Protein AF-A0A7X8LJN1-F1 (afdb_monomer_lite)

pLDDT: mean 85.47, std 8.89, range [54.0, 94.19]

Structure (mmCIF, N/CA/C/O backbone):
data_AF-A0A7X8LJN1-F1
#
_entry.id   AF-A0A7X8LJN1-F1
#
loop_
_atom_site.group_PDB
_atom_site.id
_atom_site.type_symbol
_atom_site.label_atom_id
_atom_site.label_alt_id
_atom_site.label_comp_id
_atom_site.label_asym_id
_atom_site.label_entity_id
_atom_site.label_seq_id
_atom_site.pdbx_PDB_ins_code
_atom_site.Cartn_x
_atom_site.Cartn_y
_atom_site.Cartn_z
_atom_site.occupancy
_atom_site.B_iso_or_equiv
_atom_site.auth_seq_id
_atom_site.auth_comp_id
_atom_site.auth_asym_id
_atom_site.auth_atom_id
_atom_site.pdbx_PDB_model_num
ATOM 1 N N . MET A 1 1 ? -1.685 13.925 0.145 1.00 64.50 1 MET A N 1
ATOM 2 C CA . MET A 1 1 ? -1.901 12.460 0.191 1.00 64.50 1 MET A CA 1
ATOM 3 C C . MET A 1 1 ? -3.338 12.077 0.527 1.00 64.50 1 MET A C 1
ATOM 5 O O . MET A 1 1 ? -3.711 10.941 0.264 1.00 64.50 1 MET A O 1
ATOM 9 N N . ASP A 1 2 ? -4.158 12.986 1.060 1.00 82.69 2 ASP A N 1
ATOM 10 C CA . ASP A 1 2 ? -5.527 12.642 1.474 1.00 82.69 2 ASP A CA 1
ATOM 11 C C . ASP A 1 2 ? -6.454 12.350 0.294 1.00 82.69 2 ASP A C 1
ATOM 13 O O . ASP A 1 2 ? -7.210 11.388 0.350 1.00 82.69 2 ASP A O 1
ATOM 17 N N . LEU A 1 3 ? -6.305 13.070 -0.824 1.00 91.00 3 LEU A N 1
ATOM 18 C CA . LEU A 1 3 ? -7.074 12.799 -2.043 1.00 91.00 3 LEU A CA 1
ATOM 19 C C . LEU A 1 3 ? -6.851 11.373 -2.573 1.00 91.00 3 LEU A C 1
ATOM 21 O O . LEU A 1 3 ? -7.806 10.689 -2.910 1.00 91.00 3 LEU A O 1
ATOM 25 N N . LEU A 1 4 ? -5.600 10.899 -2.617 1.00 89.12 4 LEU A N 1
ATOM 26 C CA . LEU A 1 4 ? -5.281 9.552 -3.110 1.00 89.12 4 LEU A CA 1
ATOM 27 C C . LEU A 1 4 ? -5.763 8.448 -2.158 1.00 89.12 4 LEU A C 1
ATOM 29 O O . LEU A 1 4 ? -6.070 7.3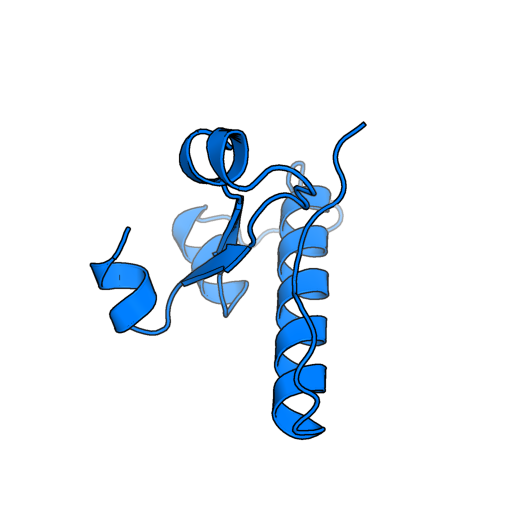46 -2.606 1.00 89.12 4 LEU A O 1
ATOM 33 N N . GLN A 1 5 ? -5.836 8.734 -0.856 1.00 88.69 5 GLN A N 1
ATOM 34 C CA . GLN A 1 5 ? -6.441 7.820 0.115 1.00 88.69 5 GLN A CA 1
ATOM 35 C C . GLN A 1 5 ? -7.962 7.771 -0.047 1.00 88.69 5 GLN A C 1
ATOM 37 O O . GLN A 1 5 ? -8.535 6.687 -0.079 1.00 88.69 5 GLN A O 1
ATOM 42 N N . GLN A 1 6 ? -8.609 8.928 -0.213 1.00 90.38 6 GLN A N 1
ATOM 43 C CA . GLN A 1 6 ? -10.051 9.026 -0.470 1.00 90.38 6 GLN A CA 1
ATOM 44 C C . GLN A 1 6 ? -10.450 8.417 -1.819 1.00 90.38 6 GLN A C 1
ATOM 46 O O . GLN A 1 6 ? -11.533 7.860 -1.944 1.00 90.38 6 GLN A O 1
ATOM 51 N N . ALA A 1 7 ? -9.563 8.480 -2.812 1.00 92.88 7 ALA A N 1
ATOM 52 C CA . ALA A 1 7 ? -9.739 7.848 -4.115 1.00 92.88 7 ALA A CA 1
ATOM 53 C C . ALA A 1 7 ? -9.425 6.341 -4.115 1.00 92.88 7 ALA A C 1
ATOM 55 O O . ALA A 1 7 ? -9.444 5.729 -5.178 1.00 92.88 7 ALA A O 1
ATOM 56 N N . PHE A 1 8 ? -9.116 5.741 -2.958 1.00 89.62 8 PHE A N 1
ATOM 57 C CA . PHE A 1 8 ? -8.763 4.322 -2.837 1.00 89.62 8 PHE A CA 1
ATOM 58 C C . PHE A 1 8 ? -7.596 3.913 -3.752 1.00 89.62 8 PHE A C 1
ATOM 60 O O . PHE A 1 8 ? -7.592 2.835 -4.341 1.00 89.62 8 PHE A O 1
ATOM 67 N N . ILE A 1 9 ? -6.576 4.770 -3.857 1.00 91.44 9 ILE A N 1
ATOM 68 C CA . ILE A 1 9 ? -5.348 4.482 -4.615 1.00 91.44 9 ILE A CA 1
ATOM 69 C C . ILE A 1 9 ? -4.237 4.026 -3.666 1.00 91.44 9 ILE A C 1
ATOM 71 O O . ILE A 1 9 ? -3.541 3.043 -3.933 1.00 91.44 9 ILE A O 1
ATOM 75 N N . ILE A 1 10 ? -4.083 4.726 -2.541 1.00 93.12 10 ILE A N 1
ATOM 76 C CA . ILE A 1 10 ? -3.070 4.427 -1.524 1.00 93.12 10 ILE A CA 1
ATOM 77 C C . ILE A 1 10 ? -3.703 4.257 -0.150 1.00 93.12 10 ILE A C 1
ATOM 79 O O . ILE A 1 10 ? -4.779 4.782 0.128 1.00 93.12 10 ILE A O 1
ATOM 83 N N . PHE A 1 11 ? -2.986 3.593 0.746 1.00 91.19 11 PHE A N 1
ATOM 84 C CA . PHE A 1 11 ? -3.327 3.538 2.157 1.00 91.19 11 PHE A CA 1
ATOM 85 C C . PHE A 1 11 ? -2.115 3.794 3.046 1.00 91.19 11 PHE A C 1
ATOM 87 O O . PHE A 1 11 ? -0.971 3.522 2.683 1.00 91.19 11 PHE A O 1
ATOM 94 N N . LYS A 1 12 ? -2.392 4.341 4.228 1.00 90.69 12 LYS A N 1
ATOM 95 C CA . LYS A 1 12 ? -1.400 4.691 5.240 1.00 90.69 12 LYS A CA 1
ATOM 96 C C . LYS A 1 12 ? -1.199 3.534 6.218 1.00 90.69 12 LYS A C 1
ATOM 98 O O . LYS A 1 12 ? -2.173 2.960 6.700 1.00 90.69 12 LYS A O 1
ATOM 103 N N . VAL A 1 13 ? 0.055 3.252 6.555 1.00 89.19 13 VAL A N 1
ATOM 104 C CA . VAL A 1 13 ? 0.460 2.372 7.658 1.00 89.19 13 VAL A CA 1
ATOM 105 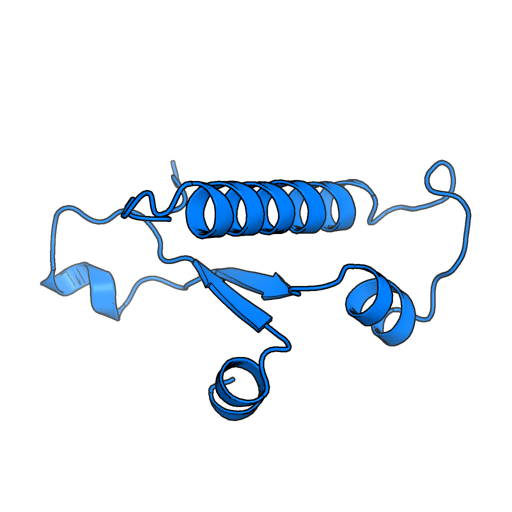C C . VAL A 1 13 ? 1.312 3.196 8.617 1.00 89.19 13 VAL A C 1
ATOM 107 O O . VAL A 1 13 ? 2.352 3.750 8.245 1.00 89.19 13 VAL A O 1
ATOM 110 N N . SER A 1 14 ? 0.842 3.332 9.852 1.00 85.88 14 SER A N 1
ATOM 111 C CA . SER A 1 14 ? 1.531 4.065 10.914 1.00 85.88 14 SER A CA 1
ATOM 112 C C . SER A 1 14 ? 2.612 3.214 11.573 1.00 85.88 14 SER A C 1
ATOM 114 O O . SER A 1 14 ? 2.553 1.986 11.594 1.00 85.88 14 SER A O 1
ATOM 116 N N . GLY A 1 15 ? 3.626 3.872 12.128 1.00 83.12 15 GLY A N 1
ATOM 117 C CA . GLY A 1 15 ? 4.606 3.184 12.959 1.00 83.12 15 GLY A CA 1
ATOM 118 C C . GLY A 1 15 ? 3.992 2.839 14.306 1.00 83.12 15 GLY A C 1
ATOM 119 O O . GLY A 1 15 ? 3.291 3.666 14.891 1.00 83.12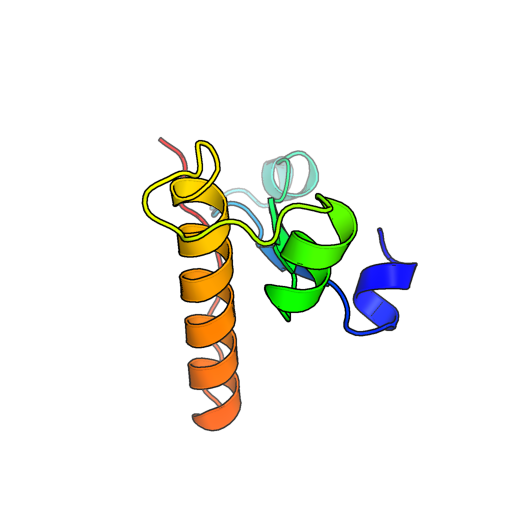 15 GLY A O 1
ATOM 120 N N . PHE A 1 16 ? 4.290 1.654 14.836 1.00 81.81 16 PHE A N 1
ATOM 121 C CA . PHE A 1 16 ? 3.827 1.293 16.171 1.00 81.81 16 PHE A CA 1
ATOM 122 C C . PHE A 1 16 ? 4.373 2.292 17.212 1.00 81.81 16 PHE A C 1
ATOM 124 O O . PHE A 1 16 ? 5.567 2.618 17.252 1.00 81.81 16 PHE A O 1
ATOM 131 N N . SER A 1 17 ? 3.493 2.829 18.058 1.00 74.25 17 SER A N 1
ATOM 132 C CA . SER A 1 17 ? 3.859 3.734 19.147 1.00 74.25 17 SER A CA 1
ATOM 133 C C . SER A 1 17 ? 3.077 3.383 20.402 1.00 74.25 17 SER A C 1
ATOM 135 O O . SER A 1 17 ? 1.866 3.233 20.352 1.00 74.25 17 SER A O 1
ATOM 137 N N . ARG A 1 18 ? 3.768 3.292 21.543 1.00 74.94 18 ARG A N 1
ATOM 138 C CA . ARG A 1 18 ? 3.116 3.197 22.861 1.00 74.94 18 ARG A CA 1
ATOM 139 C C . ARG A 1 18 ? 2.857 4.569 23.491 1.00 74.94 18 ARG A C 1
ATOM 141 O O . ARG A 1 18 ? 2.110 4.662 24.454 1.00 74.94 18 ARG A O 1
ATOM 148 N N . ASN A 1 19 ? 3.479 5.628 22.964 1.00 77.50 19 ASN A N 1
ATOM 149 C CA . ASN A 1 19 ? 3.307 7.000 23.435 1.00 77.50 19 ASN A CA 1
ATOM 150 C C . ASN A 1 19 ? 2.569 7.824 22.369 1.00 77.50 19 ASN A C 1
ATOM 152 O O . ASN A 1 19 ? 3.133 8.108 21.306 1.00 77.50 19 ASN A O 1
ATOM 156 N N . LEU A 1 20 ? 1.332 8.215 22.685 1.00 70.44 20 LEU A N 1
ATOM 157 C CA . LEU A 1 20 ? 0.433 9.005 21.832 1.00 70.44 20 LEU A CA 1
ATOM 158 C C . LEU A 1 20 ? 1.036 10.363 21.437 1.00 70.44 20 LEU A C 1
ATOM 160 O O . LEU A 1 20 ? 0.832 10.835 20.322 1.00 70.44 20 LEU A O 1
ATOM 164 N N . ARG A 1 21 ? 1.847 10.982 22.310 1.00 68.75 21 ARG A N 1
ATOM 165 C CA . ARG A 1 21 ? 2.457 12.298 22.038 1.00 68.75 21 ARG A CA 1
ATOM 166 C C . ARG A 1 21 ? 3.500 12.243 20.912 1.00 68.75 21 ARG A C 1
ATOM 168 O O . ARG A 1 21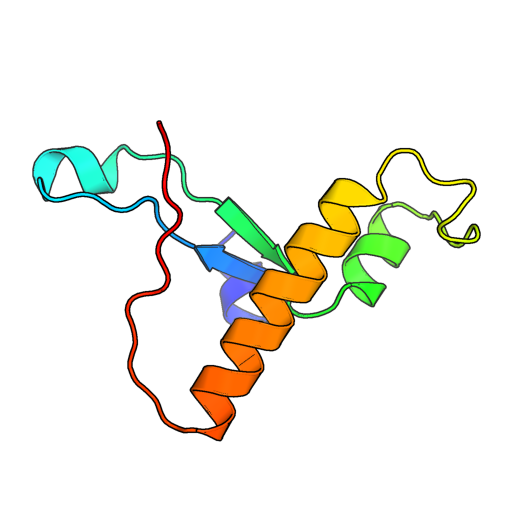 ? 3.738 13.247 20.253 1.00 68.75 21 ARG A O 1
ATOM 175 N N . ILE A 1 22 ? 4.107 11.077 20.684 1.00 68.50 22 ILE A N 1
ATOM 176 C CA . ILE A 1 22 ? 5.130 10.858 19.645 1.00 68.50 22 ILE A CA 1
ATOM 177 C C . ILE A 1 22 ? 4.502 10.244 18.382 1.00 68.50 22 ILE A C 1
ATOM 179 O O . ILE A 1 22 ? 5.095 10.252 17.310 1.00 68.50 22 ILE A O 1
ATOM 183 N N . GLU A 1 23 ? 3.285 9.712 18.478 1.00 66.25 23 GLU A N 1
ATOM 184 C CA . GLU A 1 23 ? 2.600 9.079 17.351 1.00 66.25 23 GLU A CA 1
ATOM 185 C C . GLU A 1 23 ? 2.317 10.065 16.209 1.00 66.25 23 GLU A C 1
ATOM 187 O O . GLU A 1 23 ? 2.526 9.733 15.045 1.00 66.25 23 GLU A O 1
ATOM 192 N N . VAL A 1 24 ? 1.952 11.306 16.544 1.00 62.06 24 VAL A N 1
ATOM 193 C CA . VAL A 1 24 ? 1.634 12.364 15.568 1.00 62.06 24 VAL A CA 1
ATOM 194 C C . VAL A 1 24 ? 2.870 12.823 14.780 1.00 62.06 24 VAL A C 1
ATOM 196 O O . VAL A 1 24 ? 2.752 13.215 13.622 1.00 62.06 24 VAL A O 1
ATOM 199 N N . THR A 1 25 ? 4.067 12.746 15.368 1.00 62.44 25 THR A N 1
ATOM 200 C CA . THR A 1 25 ? 5.329 13.155 14.725 1.00 62.44 25 THR A CA 1
ATOM 201 C C . THR A 1 25 ? 6.021 12.029 13.954 1.00 62.44 25 THR A C 1
ATOM 203 O O . THR A 1 25 ? 7.004 12.280 13.255 1.00 62.44 25 THR A O 1
ATOM 206 N N . LYS A 1 26 ? 5.530 10.785 14.030 1.00 68.31 26 LYS A N 1
ATOM 207 C CA . LYS A 1 26 ? 6.135 9.645 13.327 1.00 68.31 26 LYS A CA 1
ATOM 208 C C . LYS A 1 26 ? 5.766 9.639 11.840 1.00 68.31 26 LYS A C 1
ATOM 210 O O . LYS A 1 26 ? 4.592 9.592 11.469 1.00 68.31 26 LYS A O 1
ATOM 215 N N . MET A 1 27 ? 6.786 9.603 10.973 1.00 76.25 27 MET A N 1
ATOM 216 C CA . MET A 1 27 ? 6.586 9.412 9.532 1.00 76.25 27 MET A CA 1
ATOM 217 C C . MET A 1 27 ? 5.853 8.098 9.273 1.00 76.25 27 MET A C 1
ATOM 219 O O . MET A 1 27 ? 6.294 7.033 9.704 1.00 76.25 27 MET A O 1
ATOM 223 N N . SER A 1 28 ? 4.743 8.185 8.552 1.00 84.19 28 SER A N 1
ATOM 224 C CA . SER A 1 28 ? 3.963 7.023 8.138 1.00 84.19 28 SER A CA 1
ATOM 225 C C . SER A 1 28 ? 4.423 6.522 6.777 1.00 84.19 28 SER A C 1
ATOM 227 O O . SER A 1 28 ? 4.916 7.301 5.960 1.00 84.19 28 SER A O 1
ATOM 229 N N . HIS A 1 29 ? 4.255 5.228 6.535 1.00 88.12 29 HIS A N 1
ATOM 230 C CA . HIS A 1 29 ? 4.491 4.626 5.229 1.00 88.12 29 HIS A CA 1
ATOM 231 C C . HIS A 1 29 ? 3.187 4.595 4.437 1.00 88.12 29 HIS A C 1
ATOM 233 O O . HIS A 1 29 ? 2.107 4.432 5.008 1.00 88.12 29 HIS A O 1
ATOM 239 N N . TYR A 1 30 ? 3.291 4.801 3.128 1.00 90.38 30 TYR A N 1
ATOM 240 C CA . TYR A 1 30 ? 2.159 4.761 2.210 1.00 90.38 30 TYR A CA 1
ATOM 241 C C . TYR A 1 30 ? 2.393 3.653 1.197 1.00 90.38 30 TYR A C 1
ATOM 243 O O . TYR A 1 30 ? 3.463 3.586 0.595 1.00 90.38 30 TYR A O 1
ATOM 251 N N . TYR A 1 31 ? 1.378 2.821 1.009 1.00 92.75 31 TYR A N 1
ATOM 252 C CA . TYR A 1 31 ? 1.397 1.698 0.081 1.00 92.75 31 TYR A CA 1
ATOM 253 C C . TYR A 1 31 ? 0.267 1.853 -0.932 1.00 92.75 31 TYR A C 1
ATOM 255 O O . TYR A 1 31 ? -0.792 2.401 -0.617 1.00 92.75 31 TYR A O 1
ATOM 263 N N . PHE A 1 32 ? 0.486 1.370 -2.148 1.00 94.06 32 PHE A N 1
ATOM 264 C CA . PHE A 1 32 ? -0.534 1.309 -3.187 1.00 94.06 32 PHE A CA 1
ATOM 265 C C . PHE A 1 32 ? -1.429 0.092 -2.982 1.00 94.06 32 PHE A C 1
ATOM 267 O O . PHE A 1 32 ? -0.945 -0.999 -2.678 1.00 94.06 32 PHE A O 1
ATOM 274 N N . LEU A 1 33 ? -2.731 0.264 -3.215 1.00 90.88 33 LEU A N 1
ATOM 275 C CA . LEU A 1 33 ? -3.688 -0.847 -3.206 1.00 90.88 33 LEU A CA 1
ATOM 276 C C . LEU A 1 33 ? -3.445 -1.836 -4.356 1.00 90.88 33 LEU A C 1
ATOM 278 O O . LEU A 1 33 ? -3.709 -3.034 -4.211 1.00 90.88 33 LEU A O 1
ATOM 282 N N . ASP A 1 34 ? -2.889 -1.343 -5.465 1.00 89.81 34 ASP A N 1
ATOM 283 C CA . ASP A 1 34 ? -2.509 -2.137 -6.626 1.00 89.81 34 ASP A CA 1
ATOM 284 C C . ASP A 1 34 ? -1.057 -1.852 -7.045 1.00 89.81 34 ASP A C 1
ATOM 286 O O . ASP A 1 34 ? -0.653 -0.705 -7.244 1.00 89.81 34 ASP A O 1
ATOM 290 N N . ASN A 1 35 ? -0.272 -2.916 -7.222 1.00 89.00 35 ASN A N 1
ATOM 291 C CA . ASN A 1 35 ? 1.085 -2.815 -7.756 1.00 89.00 35 ASN A CA 1
ATOM 292 C C . ASN A 1 35 ? 1.107 -2.424 -9.234 1.00 89.00 35 ASN A C 1
ATOM 294 O O . ASN A 1 35 ? 2.102 -1.864 -9.676 1.00 89.00 35 ASN A O 1
ATOM 298 N N . GLY A 1 36 ? 0.042 -2.684 -9.994 1.00 89.25 36 GLY A N 1
ATOM 299 C CA . GLY A 1 36 ? -0.079 -2.239 -11.380 1.00 89.25 36 GLY A CA 1
ATOM 300 C C . GLY A 1 36 ? 0.017 -0.719 -11.496 1.00 89.25 36 GLY A C 1
ATOM 301 O O . GLY A 1 36 ? 0.718 -0.214 -12.370 1.00 89.25 36 GLY A O 1
ATOM 302 N N . ILE A 1 37 ? -0.585 0.010 -10.549 1.00 90.62 37 ILE A N 1
ATOM 303 C CA . ILE A 1 37 ? -0.475 1.473 -10.464 1.00 90.62 37 ILE A CA 1
ATOM 304 C C . ILE A 1 37 ? 0.981 1.874 -10.209 1.00 90.62 37 ILE A C 1
ATOM 306 O O . ILE A 1 37 ? 1.504 2.745 -10.898 1.00 90.62 37 ILE A O 1
ATOM 310 N N . LEU A 1 38 ? 1.665 1.200 -9.281 1.00 88.25 38 LEU A N 1
ATOM 311 C CA . LEU A 1 38 ? 3.076 1.462 -8.991 1.00 88.25 38 LEU A CA 1
ATOM 312 C C . LEU A 1 38 ? 3.976 1.171 -10.206 1.00 88.25 38 LEU A C 1
ATOM 314 O O . LEU A 1 38 ? 4.798 2.007 -10.572 1.00 88.25 38 LEU A O 1
ATOM 318 N N . CYS A 1 39 ? 3.781 0.040 -10.889 1.00 88.69 39 CYS A N 1
ATOM 319 C CA . CYS A 1 39 ? 4.499 -0.296 -12.120 1.00 88.69 39 CYS A CA 1
ATOM 320 C C . CYS A 1 39 ? 4.247 0.728 -13.236 1.00 88.69 39 CYS A C 1
ATOM 322 O O . CYS A 1 39 ? 5.190 1.117 -13.927 1.00 88.69 39 CYS A O 1
ATOM 324 N N . SER A 1 40 ? 3.003 1.200 -13.379 1.00 90.31 40 SER A N 1
ATOM 325 C CA . SER A 1 40 ? 2.634 2.216 -1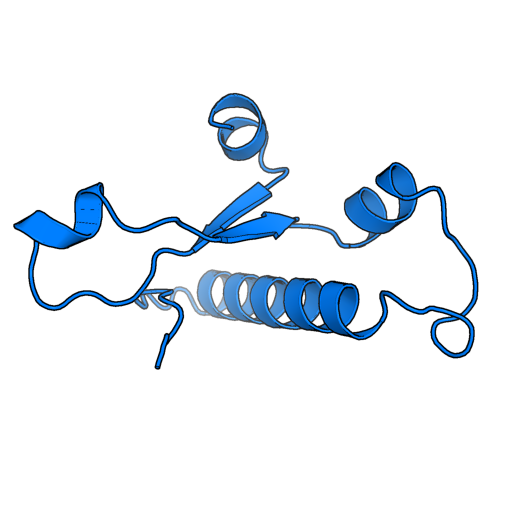4.367 1.00 90.31 40 SER A CA 1
ATOM 326 C C . SER A 1 40 ? 3.265 3.573 -14.068 1.00 90.31 40 SER A C 1
ATOM 328 O O . SER A 1 40 ? 3.709 4.244 -14.996 1.00 90.31 40 SER A O 1
ATOM 330 N N . LEU A 1 41 ? 3.331 3.974 -12.796 1.00 89.62 41 LEU A N 1
ATOM 331 C CA . LEU A 1 41 ? 3.977 5.220 -12.374 1.00 89.62 41 LEU A CA 1
ATOM 332 C C . LEU A 1 41 ? 5.497 5.173 -12.564 1.00 89.62 41 LEU A C 1
ATOM 334 O O . LEU A 1 41 ? 6.103 6.180 -12.916 1.00 89.62 41 LEU A O 1
ATOM 338 N N . LEU A 1 42 ? 6.108 4.004 -12.361 1.00 88.38 42 LEU A N 1
ATOM 339 C CA . LEU A 1 42 ? 7.544 3.787 -12.563 1.00 88.38 42 LEU A CA 1
ATOM 340 C C . LEU A 1 42 ? 7.921 3.554 -14.034 1.00 88.38 42 LEU A C 1
ATOM 342 O O . LEU A 1 42 ? 9.105 3.425 -14.337 1.00 88.38 42 LEU A O 1
ATOM 346 N N . TYR A 1 43 ? 6.931 3.463 -14.931 1.00 88.94 43 TYR A N 1
ATOM 347 C CA . TYR A 1 43 ? 7.093 3.135 -16.352 1.00 88.94 43 TYR A CA 1
ATOM 348 C C . TYR A 1 43 ? 7.991 1.910 -16.599 1.00 88.94 43 TYR A C 1
ATOM 350 O O . TYR A 1 43 ? 8.718 1.814 -17.587 1.00 88.94 43 TYR A O 1
ATOM 358 N N . ASN A 1 44 ? 7.961 0.958 -15.668 1.00 87.25 44 ASN A N 1
ATOM 359 C CA . ASN A 1 44 ? 8.827 -0.204 -15.688 1.00 87.25 44 ASN A CA 1
ATOM 360 C C . ASN A 1 44 ? 7.954 -1.457 -15.719 1.00 87.25 44 ASN A C 1
ATOM 362 O O . ASN A 1 44 ? 7.291 -1.787 -14.735 1.00 87.25 44 ASN A O 1
ATOM 366 N N . TYR A 1 45 ? 7.987 -2.159 -16.850 1.00 85.81 45 TYR A N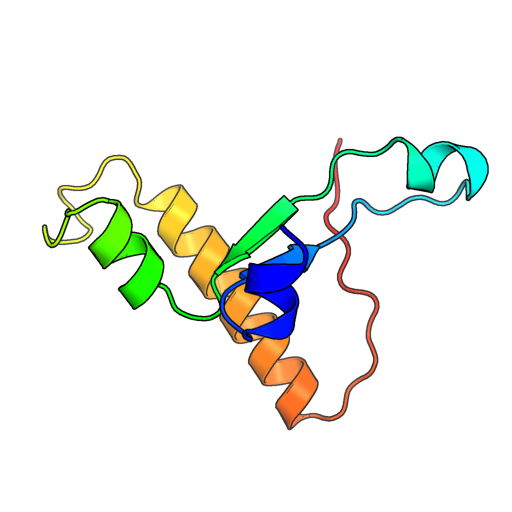 1
ATOM 367 C CA . TYR A 1 45 ? 7.265 -3.413 -17.101 1.00 85.81 45 TYR A CA 1
ATOM 368 C C . TYR A 1 45 ? 8.223 -4.583 -17.355 1.00 85.81 45 TYR A C 1
ATOM 370 O O . TYR A 1 45 ? 7.827 -5.626 -17.871 1.00 85.81 45 TYR A O 1
ATOM 378 N N . THR A 1 46 ? 9.501 -4.406 -17.013 1.00 89.31 46 THR A N 1
ATOM 379 C CA . THR A 1 46 ? 10.498 -5.473 -17.116 1.00 89.31 46 THR A CA 1
ATOM 380 C C . THR A 1 46 ? 10.172 -6.615 -16.159 1.00 89.31 46 THR A C 1
ATOM 382 O O . THR A 1 46 ? 9.491 -6.438 -15.140 1.00 89.31 46 THR A O 1
ATOM 385 N N . THR A 1 47 ? 10.663 -7.806 -16.496 1.00 87.56 47 THR A N 1
ATOM 386 C CA . THR A 1 47 ? 10.511 -8.994 -15.651 1.00 87.56 47 THR A CA 1
ATOM 387 C C . THR A 1 47 ? 11.152 -8.777 -14.281 1.00 87.56 47 THR A C 1
ATOM 389 O O . THR A 1 47 ? 12.179 -8.113 -14.174 1.00 87.56 47 THR A O 1
ATOM 392 N N . LEU A 1 48 ? 10.580 -9.363 -13.222 1.00 86.31 48 LEU A N 1
ATOM 393 C CA . LEU A 1 48 ? 11.021 -9.132 -11.837 1.00 86.31 48 LEU A CA 1
ATOM 394 C C . LEU A 1 48 ? 12.521 -9.410 -11.616 1.00 86.31 48 LEU A C 1
ATOM 396 O O . LEU A 1 48 ? 13.151 -8.732 -10.812 1.00 86.31 48 LEU A O 1
ATOM 400 N N . ALA A 1 49 ? 13.102 -10.357 -12.359 1.00 89.56 49 ALA A N 1
ATOM 401 C CA . ALA A 1 49 ? 14.521 -10.712 -12.277 1.00 89.56 49 ALA A CA 1
ATOM 402 C C . ALA A 1 49 ? 15.476 -9.600 -12.754 1.00 89.56 49 ALA A C 1
ATOM 404 O O . ALA A 1 49 ? 16.650 -9.611 -12.403 1.00 89.56 49 ALA A O 1
ATOM 405 N N . GLN A 1 50 ? 14.989 -8.652 -13.556 1.00 88.88 50 GLN A N 1
ATOM 406 C CA . GLN A 1 50 ? 15.783 -7.569 -14.149 1.00 88.88 50 GLN A CA 1
ATOM 407 C C . GLN A 1 50 ? 15.594 -6.234 -13.414 1.00 88.88 50 GLN A C 1
ATOM 409 O O . GLN A 1 50 ? 16.055 -5.191 -13.876 1.00 88.88 50 GLN A O 1
ATOM 414 N N . ARG A 1 51 ? 14.882 -6.251 -12.283 1.00 88.81 51 ARG A N 1
ATOM 415 C CA . ARG A 1 51 ? 14.444 -5.057 -11.566 1.00 88.81 51 ARG A CA 1
ATOM 416 C C . ARG A 1 51 ? 15.265 -4.803 -10.315 1.00 88.81 51 ARG A C 1
ATOM 418 O O . ARG A 1 51 ? 15.423 -5.684 -9.477 1.00 88.81 51 ARG A O 1
ATOM 425 N N . ASN A 1 52 ? 15.662 -3.547 -10.130 1.00 90.25 52 ASN A N 1
ATOM 426 C CA . ASN A 1 52 ? 16.341 -3.090 -8.914 1.00 90.25 52 ASN A CA 1
ATOM 427 C C . ASN A 1 52 ? 15.357 -2.721 -7.786 1.00 90.25 52 ASN A C 1
ATOM 429 O O . ASN A 1 52 ? 15.752 -2.610 -6.631 1.00 90.25 52 ASN A O 1
ATOM 433 N N . ASP A 1 53 ? 14.070 -2.548 -8.103 1.00 89.69 53 ASP A N 1
ATOM 434 C CA . ASP A 1 53 ? 12.987 -2.177 -7.182 1.00 89.69 53 ASP A CA 1
ATOM 435 C C . ASP A 1 53 ? 12.124 -3.377 -6.742 1.00 89.69 53 ASP A C 1
ATOM 437 O O . ASP A 1 53 ? 11.061 -3.204 -6.142 1.00 89.69 53 ASP A O 1
ATOM 441 N N . ALA A 1 54 ? 12.585 -4.607 -7.004 1.00 90.44 54 ALA A N 1
ATOM 442 C CA . ALA A 1 54 ? 11.851 -5.834 -6.693 1.00 90.44 54 ALA A CA 1
ATOM 443 C C . ALA A 1 54 ? 11.453 -5.936 -5.208 1.00 90.44 54 ALA A C 1
ATOM 445 O O . ALA A 1 54 ? 10.341 -6.360 -4.902 1.00 90.44 54 ALA A O 1
ATOM 446 N N . GLY A 1 55 ? 12.321 -5.493 -4.289 1.00 90.44 55 GLY A N 1
ATOM 447 C CA . GLY A 1 55 ? 12.031 -5.480 -2.851 1.00 90.44 55 GLY A CA 1
ATOM 448 C C . GLY A 1 55 ? 10.875 -4.547 -2.476 1.00 90.44 55 GLY A C 1
ATOM 449 O O . GLY A 1 55 ? 9.984 -4.947 -1.733 1.00 90.44 55 GLY A O 1
ATOM 450 N N . MET A 1 56 ? 10.839 -3.342 -3.050 1.00 90.25 56 MET A N 1
ATOM 451 C CA . MET A 1 56 ? 9.771 -2.362 -2.812 1.00 90.25 56 MET A CA 1
ATOM 452 C C . MET A 1 56 ? 8.423 -2.856 -3.354 1.00 90.25 56 MET A C 1
ATOM 454 O O . MET A 1 56 ? 7.400 -2.737 -2.681 1.00 90.25 56 MET A O 1
ATOM 458 N N . LEU A 1 57 ? 8.416 -3.452 -4.551 1.00 91.75 57 LEU A N 1
ATOM 459 C CA . LEU A 1 57 ? 7.214 -4.060 -5.132 1.00 91.75 57 LEU A CA 1
ATOM 460 C C . LEU A 1 57 ? 6.713 -5.235 -4.295 1.00 91.75 57 LEU A C 1
ATOM 462 O O . LEU A 1 57 ? 5.509 -5.384 -4.077 1.00 91.75 57 LEU A O 1
ATOM 466 N N . TRP A 1 58 ? 7.639 -6.070 -3.824 1.00 92.19 58 TRP A N 1
ATOM 467 C CA . TRP A 1 58 ? 7.314 -7.201 -2.971 1.00 92.19 58 TRP A CA 1
ATOM 468 C C . TRP A 1 58 ? 6.700 -6.748 -1.649 1.00 92.19 58 TRP A C 1
ATOM 470 O O . TRP A 1 58 ? 5.639 -7.241 -1.272 1.00 92.19 58 TRP A O 1
ATOM 480 N N . GLU A 1 59 ? 7.307 -5.769 -0.980 1.00 92.44 59 GLU A N 1
ATOM 481 C CA . GLU A 1 59 ? 6.777 -5.202 0.257 1.00 92.44 59 GLU A CA 1
ATOM 482 C C . GLU A 1 59 ? 5.370 -4.630 0.042 1.00 92.44 59 GLU A C 1
ATOM 484 O O . GLU A 1 59 ? 4.435 -5.009 0.752 1.00 92.44 59 GLU A O 1
ATOM 489 N N . ASN A 1 60 ? 5.184 -3.804 -0.994 1.00 93.62 60 ASN A N 1
ATOM 490 C CA . ASN A 1 60 ? 3.882 -3.232 -1.326 1.00 93.62 60 ASN A CA 1
ATOM 491 C C . ASN A 1 60 ? 2.829 -4.320 -1.597 1.00 93.62 60 ASN A C 1
ATOM 493 O O . ASN A 1 60 ? 1.701 -4.242 -1.102 1.00 93.62 60 ASN A O 1
ATOM 497 N N . ARG A 1 61 ? 3.205 -5.385 -2.319 1.00 93.00 61 ARG A N 1
ATOM 498 C CA . ARG A 1 61 ? 2.341 -6.549 -2.546 1.00 93.00 61 ARG A CA 1
ATOM 499 C C . ARG A 1 61 ? 1.966 -7.248 -1.246 1.00 93.00 61 ARG A C 1
ATOM 501 O O . ARG A 1 61 ? 0.783 -7.476 -1.024 1.00 93.00 61 ARG A O 1
ATOM 508 N N . VAL A 1 62 ? 2.930 -7.584 -0.396 1.00 93.50 62 VAL A N 1
ATOM 509 C CA . VAL A 1 62 ? 2.677 -8.330 0.846 1.00 93.50 62 VAL A CA 1
ATOM 510 C C . VAL A 1 62 ? 1.784 -7.535 1.795 1.00 93.50 62 VAL A C 1
ATOM 512 O O . VAL A 1 62 ? 0.824 -8.087 2.335 1.00 93.50 62 VAL A O 1
ATOM 515 N N . VAL A 1 63 ? 2.053 -6.240 1.976 1.00 92.69 63 VAL A N 1
ATOM 516 C CA . VAL A 1 63 ? 1.240 -5.380 2.847 1.00 92.69 63 VAL A CA 1
ATOM 517 C C . VAL A 1 63 ? -0.177 -5.225 2.281 1.00 92.69 63 VAL A C 1
ATOM 519 O O . VAL A 1 63 ? -1.149 -5.354 3.028 1.00 92.69 63 VAL A O 1
ATOM 522 N N . GLY A 1 64 ? -0.310 -5.029 0.966 1.00 92.38 64 GLY A N 1
ATOM 523 C CA . GLY A 1 64 ? -1.606 -4.949 0.291 1.00 92.38 64 GLY A CA 1
ATOM 524 C C . GLY A 1 64 ? -2.427 -6.237 0.408 1.00 92.38 64 GLY A C 1
ATOM 525 O O . GLY A 1 64 ? -3.596 -6.185 0.782 1.00 92.38 64 GLY A O 1
ATOM 526 N N . GLU A 1 65 ? -1.828 -7.402 0.154 1.00 93.00 65 GLU A N 1
ATOM 527 C CA . GLU A 1 65 ? -2.517 -8.696 0.276 1.00 93.00 65 GLU A CA 1
ATOM 528 C C . GLU A 1 65 ? -2.897 -9.013 1.727 1.00 93.00 65 GLU A C 1
ATOM 530 O O . GLU A 1 65 ? -3.995 -9.502 1.986 1.00 93.00 65 GLU A O 1
ATOM 535 N N . ARG A 1 66 ? -2.045 -8.667 2.700 1.00 91.44 66 ARG A N 1
ATOM 536 C CA . ARG A 1 66 ? -2.380 -8.810 4.124 1.00 91.44 66 ARG A CA 1
ATOM 537 C C . ARG A 1 66 ? -3.583 -7.957 4.511 1.00 91.44 66 ARG A C 1
ATOM 539 O O . ARG A 1 66 ? -4.448 -8.430 5.244 1.00 91.44 66 ARG A O 1
ATOM 546 N N . ARG A 1 67 ? -3.644 -6.712 4.031 1.00 90.31 67 ARG A N 1
ATOM 547 C CA . ARG A 1 67 ? -4.793 -5.833 4.261 1.00 90.31 67 ARG A CA 1
ATOM 548 C C . ARG A 1 67 ? -6.063 -6.431 3.664 1.00 90.31 67 ARG A C 1
ATOM 550 O O . ARG A 1 67 ? -7.030 -6.594 4.395 1.00 90.31 67 ARG A O 1
ATOM 557 N N . LYS A 1 68 ? -6.025 -6.837 2.389 1.00 91.06 68 LYS A N 1
ATOM 558 C CA . LYS A 1 68 ? -7.162 -7.485 1.715 1.00 91.06 68 LYS A CA 1
ATOM 559 C C . LYS A 1 68 ? -7.644 -8.710 2.485 1.00 91.06 68 LYS A C 1
ATOM 561 O O . LYS A 1 68 ? -8.837 -8.858 2.700 1.00 91.06 68 LYS A O 1
ATOM 566 N N . LYS A 1 69 ? -6.721 -9.560 2.945 1.00 92.62 69 LYS A N 1
ATOM 567 C CA . LYS A 1 69 ? -7.051 -10.727 3.769 1.00 92.62 69 LYS A CA 1
ATOM 568 C C . LYS A 1 69 ? -7.801 -10.332 5.046 1.00 92.62 69 LYS A C 1
ATOM 570 O O . LYS A 1 69 ? -8.853 -10.898 5.313 1.00 92.62 69 LYS A O 1
ATOM 575 N N . ASN A 1 70 ? -7.291 -9.357 5.799 1.00 91.19 70 ASN A N 1
ATOM 576 C CA . ASN A 1 70 ? -7.954 -8.884 7.018 1.00 91.19 70 ASN A CA 1
ATOM 577 C C . ASN A 1 70 ? -9.354 -8.324 6.727 1.00 91.19 70 ASN A C 1
ATOM 579 O O . ASN A 1 70 ? -10.280 -8.588 7.491 1.00 91.19 70 ASN A O 1
ATOM 583 N N . ASP A 1 71 ? -9.500 -7.581 5.624 1.00 89.69 71 ASP A N 1
ATOM 584 C CA . ASP A 1 71 ? -10.777 -7.010 5.193 1.00 89.69 71 ASP A CA 1
ATOM 585 C C . ASP A 1 71 ? -11.776 -8.127 4.819 1.00 89.69 71 ASP A C 1
ATOM 587 O O . ASP A 1 71 ? -12.928 -8.088 5.244 1.00 89.69 71 ASP A O 1
ATOM 591 N N . PHE A 1 72 ? -11.334 -9.174 4.107 1.00 92.31 72 PHE A N 1
ATOM 592 C CA . PHE A 1 72 ? -12.163 -10.347 3.789 1.00 92.31 72 PHE A CA 1
ATOM 593 C C . PHE A 1 72 ? -12.575 -11.145 5.031 1.00 92.31 72 PHE A C 1
ATOM 595 O O . PHE A 1 72 ? -13.699 -11.636 5.111 1.00 92.31 72 PHE A O 1
ATOM 602 N N . GLU A 1 73 ? -11.677 -11.270 6.006 1.00 94.19 73 GLU A N 1
ATOM 603 C CA . GLU A 1 73 ? -11.918 -11.980 7.265 1.00 94.19 73 GLU A CA 1
ATOM 604 C C . GLU A 1 73 ? -12.643 -11.104 8.309 1.00 94.19 73 GLU A C 1
ATOM 606 O O . GLU A 1 73 ? -12.843 -11.550 9.437 1.00 94.19 73 GLU A O 1
ATOM 611 N N . ASN A 1 74 ? -13.020 -9.859 7.972 1.00 89.06 74 ASN A N 1
ATOM 612 C CA . ASN A 1 74 ? -13.578 -8.856 8.895 1.00 89.06 74 ASN A CA 1
ATOM 613 C C . ASN A 1 74 ? -12.785 -8.723 10.208 1.00 89.06 74 ASN A C 1
ATOM 615 O O . ASN A 1 74 ? -13.336 -8.468 11.283 1.00 89.06 74 ASN A O 1
ATOM 619 N N . THR A 1 75 ? -11.470 -8.923 10.137 1.00 88.12 75 THR A N 1
ATOM 620 C CA . THR A 1 75 ? -10.622 -8.924 11.322 1.00 88.12 75 THR A CA 1
ATOM 621 C C . THR A 1 75 ? -10.073 -7.525 11.561 1.00 88.12 75 THR A C 1
ATOM 623 O O . THR A 1 75 ? -9.175 -7.052 10.862 1.00 88.12 75 THR A O 1
ATOM 626 N N . PHE A 1 76 ? -10.581 -6.867 12.601 1.00 79.38 76 PHE A N 1
ATOM 627 C CA . PHE A 1 76 ? -10.079 -5.569 13.038 1.00 79.38 76 PHE A CA 1
ATOM 628 C C . PHE A 1 76 ? -8.740 -5.736 13.763 1.00 79.38 76 PHE A C 1
ATOM 630 O O . PHE A 1 76 ? -8.685 -6.055 14.949 1.00 79.38 76 PHE A O 1
ATOM 637 N N . MET A 1 77 ? -7.643 -5.515 13.037 1.00 80.12 77 MET A N 1
ATOM 638 C CA . MET A 1 77 ? -6.288 -5.499 13.591 1.00 80.12 77 MET A CA 1
ATOM 639 C C . MET A 1 77 ? -5.592 -4.168 13.328 1.00 80.12 77 MET A C 1
ATOM 641 O O . MET A 1 77 ? -5.712 -3.582 12.252 1.00 80.12 77 MET A O 1
ATOM 645 N N . ASN A 1 78 ? -4.779 -3.735 14.293 1.00 78.81 78 ASN A N 1
ATOM 646 C CA . ASN A 1 78 ? -3.919 -2.569 14.133 1.00 78.81 78 ASN A CA 1
ATOM 647 C C . ASN A 1 78 ? -2.792 -2.873 13.135 1.00 78.81 78 ASN A C 1
ATOM 649 O O . ASN A 1 78 ? -1.876 -3.644 13.427 1.00 78.81 78 ASN A O 1
ATOM 653 N N . GLN A 1 79 ? -2.853 -2.251 11.959 1.00 81.06 79 GLN A N 1
ATOM 654 C CA . GLN A 1 79 ? -1.828 -2.362 10.922 1.00 81.06 79 GLN A CA 1
ATOM 655 C C . GLN A 1 79 ? -0.733 -1.329 11.190 1.00 81.06 79 GLN A C 1
ATOM 657 O O . GLN A 1 79 ? -0.817 -0.190 10.738 1.00 81.06 79 GLN A O 1
ATOM 662 N N . ASN A 1 80 ? 0.281 -1.733 11.956 1.00 83.69 80 ASN A N 1
ATOM 663 C CA . ASN A 1 80 ? 1.429 -0.891 12.268 1.00 83.69 80 ASN A CA 1
ATOM 664 C C . ASN A 1 80 ? 2.734 -1.547 11.818 1.00 83.69 80 ASN A C 1
ATOM 666 O O . ASN A 1 80 ? 2.905 -2.756 11.981 1.00 83.69 80 ASN A O 1
ATOM 670 N N . PHE A 1 81 ? 3.671 -0.751 11.305 1.00 82.31 81 PHE A N 1
ATOM 671 C CA . PHE A 1 81 ? 5.020 -1.239 11.023 1.00 82.31 81 PHE A CA 1
ATOM 672 C C . PHE A 1 81 ? 5.902 -1.159 12.276 1.00 82.31 81 PHE A C 1
ATOM 674 O O . PHE A 1 81 ? 5.765 -0.254 13.110 1.00 82.31 81 PHE A O 1
ATOM 681 N N . TRP A 1 82 ? 6.827 -2.111 12.398 1.00 76.81 82 TRP A N 1
ATOM 682 C CA . TRP A 1 82 ? 7.880 -2.085 13.408 1.00 76.81 82 TRP A CA 1
ATOM 683 C C . TRP A 1 82 ? 9.086 -1.312 12.866 1.00 76.81 82 TRP A C 1
ATOM 685 O O . TRP A 1 82 ? 9.501 -1.528 11.730 1.00 76.81 82 TRP A O 1
ATOM 695 N N . ARG A 1 83 ? 9.652 -0.412 13.671 1.00 65.50 83 ARG A N 1
ATOM 696 C CA . ARG A 1 83 ? 10.971 0.186 13.424 1.00 65.50 83 ARG A CA 1
ATOM 697 C C . ARG A 1 83 ? 11.865 -0.163 14.606 1.00 65.50 83 ARG A C 1
ATOM 699 O O . ARG A 1 83 ? 11.415 -0.034 15.744 1.00 65.50 83 ARG A O 1
ATOM 706 N N . ASN A 1 84 ? 13.081 -0.611 14.305 1.00 54.00 84 ASN A N 1
ATOM 707 C CA . ASN A 1 84 ? 14.167 -0.674 15.281 1.00 54.00 84 ASN A CA 1
ATOM 708 C C . ASN A 1 84 ? 14.706 0.729 15.559 1.00 54.00 84 ASN A C 1
ATOM 710 O O . ASN A 1 84 ? 14.649 1.566 14.626 1.00 54.00 84 ASN A O 1
#

Radius of gyration: 14.54 Å; chains: 1; bounding box: 30×25×41 Å

Foldseek 3Di:
DVVCVVVQFKDWAFADDPDPVCRVVGDIDIAGLDVVVVCVVVVHPDDLVVDPCNVVSVVSVVLNVVVVVCVVVVNDDRRHDYDD

Sequence (84 aa):
MDLLQQAFIIFKVSGFSRNLRIEVTKMSHYYFLDNGILCSLLYNYTTLAQRNDAGMLWENRVVGERRKKNDFENTFMNQNFWRN

Secondary structure (DSSP, 8-state):
-HHHHHTTSEEEEEEP-S-HHHHTTSPPEEEES-HHHHHHHTT----GGG-TTHHHHHHHHHHHHHHHHHHHTT-----EE---